Protein AF-A0A842YE11-F1 (afdb_monomer)

Solvent-accessible surface area (backbone atoms only — not comparable to full-atom values): 6717 Å² total; per-residue (Å²): 133,83,83,75,78,73,68,71,54,57,71,66,58,35,50,50,37,32,52,52,10,52,53,25,38,54,44,13,44,37,23,57,77,39,35,67,59,37,36,47,76,62,35,40,49,70,54,90,79,48,38,68,64,52,51,51,52,42,32,53,50,10,56,48,26,36,53,52,10,54,49,33,35,48,34,39,74,74,40,41,77,49,46,70,59,50,63,53,46,52,30,53,51,52,52,50,51,52,57,57,43,62,76,78,51,78,85,84,64,85,54,64,19,52,64,57,56,48,51,48,54,62,71,52,93

Mean predicted aligned error: 8.44 Å

Foldseek 3Di:
DDPPPLPQQPLVLLVVLLVQLVVLLVLLCCLAVVNVVCCCPVFVHDCVPPVVVSSVVSNVSSVVSNVSSVVSNCCSVPVSSCSVVVLVVQLVVVVVVVVVCVVPDDDPDPRVNPVVVVVVSVVSD

Nearest PDB structures (foldseek):
  6uuj-assembly3_H  TM=4.160E-01  e=9.896E+00  Mycobacterium tuberculosis H37Rv

Sequence (125 aa):
MNATTELDCPKFAWVIMTLLGCLDLVRGIMHTVFLEYAAENIMGLDLAVARDDQLLLLGTFGISNYLTGMILILIAMKARNIVQYVFLVIPVSYLWGAFLISRVASSSARLGGLPMMQVYIAVCI

Structure (mmCIF, N/CA/C/O backbone):
data_AF-A0A842YE11-F1
#
_entry.id   AF-A0A842YE11-F1
#
loop_
_atom_site.group_PDB
_atom_site.id
_atom_site.type_symbol
_atom_site.label_atom_id
_atom_site.label_alt_id
_atom_site.label_comp_id
_atom_site.label_asym_id
_atom_site.label_entity_id
_atom_site.label_seq_id
_atom_site.pdbx_PDB_ins_code
_atom_site.Cartn_x
_atom_site.Cartn_y
_atom_site.Cartn_z
_atom_site.occupancy
_atom_site.B_iso_or_equiv
_atom_site.auth_seq_id
_atom_site.auth_comp_id
_atom_site.auth_asym_id
_atom_site.auth_atom_id
_atom_site.pdbx_PDB_model_num
ATOM 1 N N . MET A 1 1 ? -14.936 3.485 41.182 1.00 38.59 1 MET A N 1
ATOM 2 C CA . MET A 1 1 ? -14.058 3.003 40.094 1.00 38.59 1 MET A CA 1
ATOM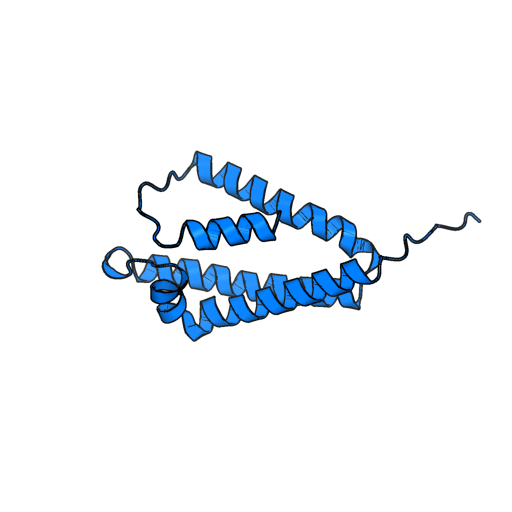 3 C C . MET A 1 1 ? -14.883 3.071 38.823 1.00 38.59 1 MET A C 1
ATOM 5 O O . MET A 1 1 ? -15.859 2.342 38.719 1.00 38.59 1 MET A O 1
ATOM 9 N N . ASN A 1 2 ? -14.604 4.056 37.965 1.00 38.50 2 ASN A N 1
ATOM 10 C CA . ASN A 1 2 ? -15.400 4.328 36.768 1.00 38.50 2 ASN A CA 1
ATOM 11 C C . ASN A 1 2 ? -15.215 3.200 35.755 1.00 38.50 2 ASN A C 1
ATOM 13 O O . ASN A 1 2 ? -14.085 2.852 35.422 1.00 38.50 2 ASN A O 1
ATOM 17 N N . ALA A 1 3 ? -16.334 2.662 35.276 1.00 47.06 3 ALA A N 1
ATOM 18 C CA . ALA A 1 3 ? -16.376 1.775 34.132 1.00 47.06 3 ALA A CA 1
ATOM 19 C C . ALA A 1 3 ? -15.840 2.537 32.914 1.00 47.06 3 ALA A C 1
ATOM 21 O O . ALA A 1 3 ? -16.505 3.425 32.382 1.00 47.06 3 ALA A O 1
ATOM 22 N N . THR A 1 4 ? -14.618 2.222 32.496 1.00 48.50 4 THR A N 1
ATOM 23 C CA . THR A 1 4 ? -14.162 2.538 31.149 1.00 48.50 4 THR A CA 1
ATOM 24 C C . THR A 1 4 ? -15.063 1.752 30.213 1.00 48.50 4 THR A C 1
ATOM 26 O O . THR A 1 4 ? -14.976 0.529 30.137 1.00 48.50 4 THR A O 1
ATOM 29 N N . THR A 1 5 ? -15.987 2.446 29.559 1.00 48.19 5 THR A N 1
ATOM 30 C CA . THR A 1 5 ? -16.680 1.948 28.378 1.00 48.19 5 THR A CA 1
ATOM 31 C C . THR A 1 5 ? -15.608 1.635 27.345 1.00 48.19 5 THR A C 1
ATOM 33 O O . THR A 1 5 ? -15.185 2.522 26.602 1.00 48.19 5 THR A O 1
ATOM 36 N N . GLU A 1 6 ? -15.094 0.406 27.348 1.00 56.19 6 GLU A N 1
ATOM 37 C CA . GLU A 1 6 ? -14.353 -0.096 26.205 1.00 56.19 6 GLU A CA 1
ATOM 38 C C . GLU A 1 6 ? -15.321 0.004 25.033 1.00 56.19 6 GLU A C 1
ATOM 40 O O . GLU A 1 6 ? -16.373 -0.637 25.024 1.00 56.19 6 GLU A O 1
ATOM 45 N N . LEU A 1 7 ? -15.032 0.921 24.109 1.00 55.66 7 LEU A N 1
ATOM 46 C CA . LEU A 1 7 ? -15.697 0.989 22.819 1.00 55.66 7 LEU A CA 1
ATOM 47 C C . LEU A 1 7 ? -15.419 -0.349 22.144 1.00 55.66 7 LEU A C 1
ATOM 49 O O . LEU A 1 7 ? -14.371 -0.546 21.529 1.00 55.66 7 LEU A O 1
ATOM 53 N N . ASP A 1 8 ? -16.332 -1.290 22.363 1.00 67.00 8 ASP A N 1
ATOM 54 C CA . ASP A 1 8 ? -16.238 -2.639 21.848 1.00 67.00 8 ASP A CA 1
ATOM 55 C C . ASP A 1 8 ? -16.188 -2.505 20.327 1.00 67.00 8 ASP A C 1
ATOM 57 O O . ASP A 1 8 ? -17.125 -2.006 19.692 1.00 67.00 8 ASP A O 1
ATOM 61 N N . CYS A 1 9 ? -15.022 -2.805 19.753 1.00 69.06 9 CYS A N 1
ATOM 62 C CA . CYS A 1 9 ? -14.753 -2.522 18.354 1.00 69.06 9 CYS A CA 1
ATOM 63 C C . CYS A 1 9 ? -15.825 -3.213 17.506 1.00 69.06 9 CYS A C 1
ATOM 65 O O . CYS A 1 9 ? -15.979 -4.440 17.597 1.00 69.06 9 CYS A O 1
ATOM 67 N N . PRO A 1 10 ? -16.588 -2.460 16.693 1.00 82.38 10 PRO A N 1
ATOM 68 C CA . PRO A 1 10 ? -17.716 -3.025 15.983 1.00 82.38 10 PRO A CA 1
ATOM 69 C C . PRO A 1 10 ? -17.220 -4.164 15.099 1.00 82.38 10 PRO A C 1
ATOM 71 O O . PRO A 1 10 ? -16.219 -4.032 14.395 1.00 82.38 10 PRO A O 1
ATOM 74 N N . LYS A 1 11 ? -17.917 -5.306 15.141 1.00 82.94 11 LYS A N 1
ATOM 75 C CA . LYS A 1 11 ? -17.431 -6.549 14.522 1.00 82.94 11 LYS A CA 1
ATOM 76 C C . LYS A 1 11 ? -17.065 -6.383 13.046 1.00 82.94 11 LYS A C 1
ATOM 78 O O . LYS A 1 11 ? -16.113 -6.991 12.576 1.00 82.94 11 LYS A O 1
ATOM 83 N N . PHE A 1 12 ? -17.795 -5.529 12.334 1.00 87.62 12 PHE A N 1
ATOM 84 C CA . PHE A 1 12 ? -17.525 -5.246 10.930 1.00 87.62 12 PHE A CA 1
ATOM 85 C C . PHE A 1 12 ? -16.156 -4.572 10.715 1.00 87.62 12 PHE A C 1
ATOM 87 O O . PHE A 1 12 ? -15.491 -4.867 9.730 1.00 87.62 12 PHE A O 1
ATOM 94 N N . ALA A 1 13 ? -15.704 -3.714 11.635 1.00 87.25 13 ALA A N 1
ATOM 95 C CA . ALA A 1 13 ? -14.494 -2.917 11.455 1.00 87.25 13 ALA A CA 1
ATOM 96 C C . ALA A 1 13 ? -13.234 -3.790 11.468 1.00 87.25 13 ALA A C 1
ATOM 98 O O . ALA A 1 13 ? -12.402 -3.686 10.570 1.00 87.25 13 ALA A O 1
ATOM 99 N N . TRP A 1 14 ? -13.104 -4.706 12.434 1.00 86.31 14 TRP A N 1
ATOM 100 C CA . TRP A 1 14 ? -11.945 -5.605 12.459 1.00 86.31 14 TRP A CA 1
ATOM 101 C C . TRP A 1 14 ? -11.992 -6.640 11.323 1.00 86.31 14 TRP A C 1
ATOM 103 O O . TRP A 1 14 ? -10.942 -7.034 10.817 1.00 86.31 14 TRP A O 1
ATOM 113 N N . VAL A 1 15 ? -13.185 -7.036 10.860 1.00 91.06 15 VAL A N 1
ATOM 114 C CA . VAL A 1 15 ? -13.340 -7.884 9.664 1.00 91.06 15 VAL A CA 1
ATOM 115 C C . VAL A 1 15 ? -12.857 -7.154 8.411 1.00 91.06 15 VAL A C 1
ATOM 117 O O . VAL A 1 15 ? -12.030 -7.700 7.686 1.00 91.06 15 VAL A O 1
ATOM 120 N N . ILE A 1 16 ? -13.295 -5.911 8.180 1.00 91.06 16 ILE A N 1
ATOM 121 C CA . ILE A 1 16 ? -12.819 -5.104 7.046 1.00 91.06 16 ILE A CA 1
ATOM 122 C C . ILE A 1 16 ? -11.308 -4.906 7.131 1.00 91.06 16 ILE A C 1
ATOM 124 O O . ILE A 1 16 ? -10.622 -5.101 6.136 1.00 91.06 16 ILE A O 1
ATOM 128 N N . MET A 1 17 ? -10.767 -4.588 8.308 1.00 91.88 17 MET A N 1
ATOM 129 C CA . MET A 1 17 ? -9.321 -4.430 8.480 1.00 91.88 17 MET A CA 1
ATOM 130 C C . MET A 1 17 ? -8.553 -5.714 8.147 1.00 91.88 17 MET A C 1
ATOM 132 O O . MET A 1 17 ? -7.494 -5.654 7.527 1.00 91.88 17 MET A O 1
ATOM 136 N N . THR A 1 18 ? -9.106 -6.878 8.497 1.00 92.69 18 THR A N 1
ATOM 137 C CA . THR A 1 18 ? -8.517 -8.176 8.140 1.00 92.69 18 THR A CA 1
ATOM 138 C C . THR A 1 18 ? -8.540 -8.384 6.626 1.00 92.69 18 THR A C 1
ATOM 140 O O . THR A 1 18 ? -7.531 -8.781 6.050 1.00 92.69 18 THR A O 1
ATOM 143 N N . LEU A 1 19 ? -9.661 -8.074 5.964 1.00 92.88 19 LEU A N 1
ATOM 144 C CA . LEU A 1 19 ? -9.784 -8.159 4.505 1.00 92.88 19 LEU A CA 1
ATOM 145 C C . LEU A 1 19 ? -8.814 -7.209 3.794 1.00 92.88 19 LEU A C 1
ATOM 147 O O . LEU A 1 19 ? -8.143 -7.631 2.857 1.00 92.88 19 LEU A O 1
ATOM 151 N N . LEU A 1 20 ? -8.690 -5.965 4.261 1.00 91.31 20 LEU A N 1
ATOM 152 C CA . LEU A 1 20 ? -7.711 -5.004 3.747 1.00 91.31 20 LEU A CA 1
ATOM 153 C C . LEU A 1 20 ? -6.280 -5.513 3.929 1.00 91.31 20 LEU A C 1
ATOM 155 O O . LEU A 1 20 ? -5.490 -5.445 2.992 1.00 91.31 20 LEU A O 1
ATOM 159 N N . GLY A 1 21 ? -5.969 -6.096 5.088 1.00 93.19 21 GLY A N 1
ATOM 160 C CA . GLY A 1 21 ? -4.670 -6.7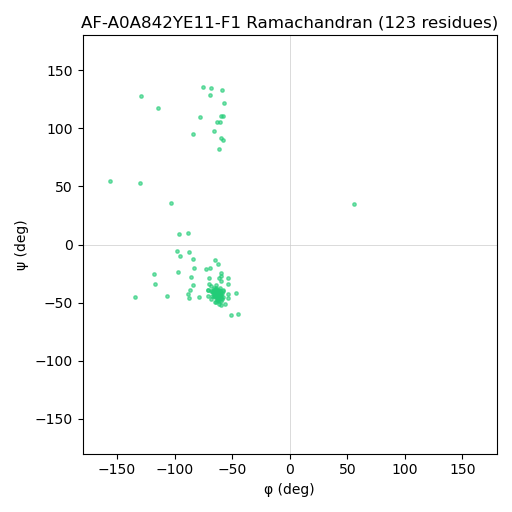14 5.328 1.00 93.19 21 GLY A CA 1
ATOM 161 C C . GLY A 1 21 ? -4.374 -7.862 4.359 1.00 93.19 21 GLY A C 1
ATOM 162 O O . GLY A 1 21 ? -3.294 -7.914 3.777 1.00 93.19 21 GLY A O 1
ATOM 163 N N . CYS A 1 22 ? -5.348 -8.741 4.101 1.00 94.00 22 CYS A N 1
ATOM 164 C CA . CYS A 1 22 ? -5.216 -9.804 3.101 1.00 94.00 22 CYS A CA 1
ATOM 165 C C . CYS A 1 22 ? -5.021 -9.254 1.679 1.00 94.00 22 CYS A C 1
ATOM 167 O O . CYS A 1 22 ? -4.189 -9.771 0.936 1.00 94.00 22 CYS A O 1
ATOM 169 N N . LEU A 1 23 ? -5.760 -8.208 1.296 1.00 91.31 23 LEU A N 1
ATOM 170 C CA . LEU A 1 23 ? -5.597 -7.551 -0.004 1.00 91.31 23 LEU A CA 1
ATOM 171 C C . LEU A 1 23 ? -4.193 -6.956 -0.159 1.00 91.31 23 LEU A C 1
ATOM 173 O O . LEU A 1 23 ? -3.592 -7.077 -1.227 1.00 91.31 23 LEU A O 1
ATOM 177 N N . ASP A 1 24 ? -3.642 -6.376 0.905 1.00 92.06 24 ASP A N 1
ATOM 178 C CA . ASP A 1 24 ? -2.274 -5.866 0.907 1.00 92.06 24 ASP A CA 1
ATOM 179 C C . ASP A 1 24 ? -1.232 -6.988 0.826 1.00 92.06 24 ASP A C 1
ATOM 181 O O . ASP A 1 24 ? -0.253 -6.839 0.102 1.00 92.06 24 ASP A O 1
ATOM 185 N N . LEU A 1 25 ? -1.455 -8.157 1.436 1.00 93.62 25 LEU A N 1
ATOM 186 C CA . LEU A 1 25 ? -0.576 -9.317 1.224 1.00 93.62 25 LEU A CA 1
ATOM 187 C C . LEU A 1 25 ? -0.598 -9.807 -0.230 1.00 93.62 25 LEU A C 1
ATOM 189 O O . LEU A 1 25 ? 0.458 -10.087 -0.798 1.00 93.62 25 LEU A O 1
ATOM 193 N N . VAL A 1 26 ? -1.781 -9.880 -0.852 1.00 91.62 26 VAL A N 1
ATOM 194 C CA . VAL A 1 26 ? -1.909 -10.231 -2.278 1.00 91.62 26 VAL A CA 1
ATOM 195 C C . VAL A 1 26 ? -1.156 -9.221 -3.142 1.00 91.62 26 VAL A C 1
ATOM 197 O O . VAL A 1 26 ? -0.421 -9.613 -4.045 1.00 91.62 26 VAL A O 1
ATOM 200 N N . ARG A 1 27 ? -1.269 -7.924 -2.841 1.00 88.06 27 ARG A N 1
ATOM 201 C CA . ARG A 1 27 ? -0.491 -6.884 -3.528 1.00 88.06 27 ARG A CA 1
ATOM 202 C C . ARG A 1 27 ? 1.001 -7.024 -3.296 1.00 88.06 27 ARG A C 1
ATOM 204 O O . ARG A 1 27 ? 1.750 -6.878 -4.251 1.00 88.06 27 ARG A O 1
ATOM 211 N N . GLY A 1 28 ? 1.426 -7.349 -2.078 1.00 89.88 28 GLY A N 1
ATOM 212 C CA . GLY A 1 28 ? 2.822 -7.645 -1.779 1.00 89.88 28 GLY A CA 1
ATOM 213 C C . GLY A 1 28 ? 3.360 -8.733 -2.703 1.00 89.88 28 GLY A C 1
ATOM 214 O O . GLY A 1 28 ? 4.393 -8.537 -3.335 1.00 89.88 28 GLY A O 1
ATOM 215 N N . ILE A 1 29 ? 2.604 -9.820 -2.890 1.00 91.62 29 ILE A N 1
ATOM 216 C CA . ILE A 1 29 ? 2.957 -10.897 -3.830 1.00 91.62 29 ILE A CA 1
ATOM 217 C C . ILE A 1 29 ? 3.024 -10.371 -5.268 1.00 91.62 29 ILE A C 1
ATOM 219 O O . ILE A 1 29 ? 4.009 -10.606 -5.967 1.00 91.62 29 ILE A O 1
ATOM 223 N N . MET A 1 30 ? 2.011 -9.629 -5.716 1.00 88.12 30 MET A N 1
ATOM 224 C CA . MET A 1 30 ? 1.969 -9.100 -7.084 1.00 88.12 30 MET A CA 1
ATOM 225 C C . MET A 1 30 ? 3.126 -8.139 -7.378 1.00 88.12 30 MET A C 1
ATOM 227 O O . MET A 1 30 ? 3.733 -8.214 -8.438 1.00 88.12 30 MET A O 1
ATOM 231 N N . HIS A 1 31 ? 3.466 -7.273 -6.428 1.00 87.81 31 HIS A N 1
ATOM 232 C CA . HIS A 1 31 ? 4.511 -6.260 -6.547 1.00 87.81 31 HIS A CA 1
ATOM 233 C C . HIS A 1 31 ? 5.899 -6.762 -6.128 1.00 87.81 31 HIS A C 1
ATOM 235 O O . HIS A 1 31 ? 6.798 -5.952 -5.975 1.00 87.81 31 HIS A O 1
ATOM 241 N N . THR A 1 32 ? 6.106 -8.061 -5.903 1.00 89.31 32 THR A N 1
ATOM 242 C CA . THR A 1 32 ? 7.448 -8.608 -5.611 1.00 89.31 32 THR A CA 1
ATOM 243 C C . THR A 1 32 ? 7.745 -9.868 -6.412 1.00 89.31 32 THR A C 1
ATOM 245 O O . THR A 1 32 ? 8.813 -9.974 -7.004 1.00 89.31 32 THR A O 1
ATOM 248 N 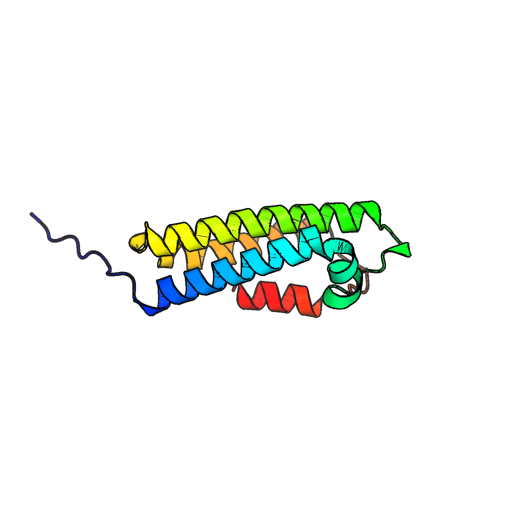N . VAL A 1 33 ? 6.796 -10.805 -6.477 1.00 90.31 33 VAL A N 1
ATOM 249 C CA . VAL A 1 33 ? 6.938 -12.085 -7.186 1.00 90.31 33 VAL A CA 1
ATOM 250 C C . VAL A 1 33 ? 6.519 -11.947 -8.648 1.00 90.31 33 VAL A C 1
ATOM 252 O O . VAL A 1 33 ? 7.211 -12.437 -9.533 1.00 90.31 33 VAL A O 1
ATOM 255 N N . PHE A 1 34 ? 5.416 -11.242 -8.917 1.00 89.12 34 PHE A N 1
ATOM 256 C CA . PHE A 1 34 ? 4.894 -11.012 -10.273 1.00 89.12 34 PHE A CA 1
ATOM 257 C C . PHE A 1 34 ? 5.194 -9.597 -10.780 1.00 89.12 34 PHE A C 1
ATOM 259 O O . PHE A 1 34 ? 4.383 -8.996 -11.480 1.00 89.12 34 PHE A O 1
ATOM 266 N N . LEU A 1 35 ? 6.360 -9.066 -10.411 1.00 86.06 35 LEU A N 1
ATOM 267 C CA . LEU A 1 35 ? 6.713 -7.654 -10.541 1.00 86.06 35 LEU A CA 1
ATOM 268 C C . LEU A 1 35 ? 6.590 -7.113 -11.975 1.00 86.06 35 LEU A C 1
ATOM 270 O O . LEU A 1 35 ? 5.921 -6.107 -12.192 1.00 86.06 35 LEU A O 1
ATOM 274 N N . GLU A 1 36 ? 7.192 -7.792 -12.955 1.00 85.44 36 GLU A N 1
ATOM 275 C CA . GLU A 1 36 ? 7.149 -7.370 -14.365 1.00 85.44 36 GLU A CA 1
ATOM 276 C C . GLU A 1 36 ? 5.729 -7.459 -14.932 1.00 85.44 36 GLU A C 1
ATOM 278 O O . GLU A 1 36 ? 5.241 -6.521 -15.560 1.00 85.44 36 GLU A O 1
ATOM 283 N N . TYR A 1 37 ? 5.017 -8.544 -14.614 1.00 84.31 37 TYR A N 1
ATOM 284 C CA . TYR A 1 37 ? 3.626 -8.715 -15.022 1.00 84.31 37 TYR A CA 1
ATOM 285 C C . TYR A 1 37 ? 2.730 -7.617 -14.437 1.00 84.31 37 TYR A C 1
ATOM 287 O O . TYR A 1 37 ? 1.892 -7.060 -15.146 1.00 84.31 37 TYR A O 1
ATOM 295 N N . ALA A 1 38 ? 2.912 -7.283 -13.157 1.00 81.38 38 ALA 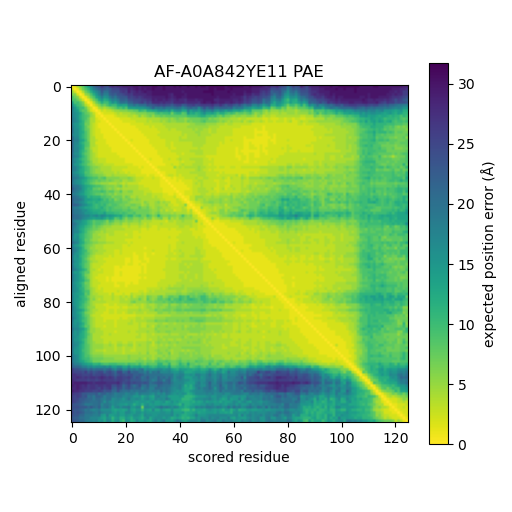A N 1
ATOM 296 C CA . ALA A 1 38 ? 2.173 -6.223 -12.487 1.00 81.38 38 ALA A CA 1
ATOM 297 C C . ALA A 1 38 ? 2.497 -4.843 -13.078 1.00 81.38 38 ALA A C 1
ATOM 299 O O . ALA A 1 38 ? 1.583 -4.041 -13.278 1.00 81.38 38 ALA A O 1
ATOM 300 N N . ALA A 1 39 ? 3.763 -4.582 -13.411 1.00 79.88 39 ALA A N 1
ATOM 301 C CA . ALA A 1 39 ? 4.173 -3.336 -14.045 1.00 79.88 39 ALA A CA 1
ATOM 302 C C . ALA A 1 39 ? 3.498 -3.147 -15.414 1.00 79.88 39 ALA A C 1
ATOM 304 O O . ALA A 1 39 ? 2.859 -2.120 -15.640 1.00 79.88 39 ALA A O 1
ATOM 305 N N . GLU A 1 40 ? 3.560 -4.147 -16.293 1.00 81.50 40 GLU A N 1
ATOM 306 C CA . GLU A 1 40 ? 3.059 -4.032 -17.669 1.00 81.50 40 GLU A CA 1
ATOM 307 C C . GLU A 1 40 ? 1.532 -4.171 -17.770 1.00 81.50 40 GLU A C 1
ATOM 309 O O . GLU A 1 40 ? 0.875 -3.379 -18.442 1.00 81.50 40 GLU A O 1
ATOM 314 N N . ASN A 1 41 ? 0.937 -5.153 -17.085 1.00 79.62 41 ASN A N 1
ATOM 315 C CA . ASN A 1 41 ? -0.461 -5.546 -17.317 1.00 79.62 41 ASN A CA 1
ATOM 316 C C . ASN A 1 41 ? -1.448 -4.914 -16.330 1.00 79.62 41 ASN A C 1
ATOM 318 O O . ASN A 1 41 ? -2.635 -4.812 -16.630 1.00 79.62 41 ASN A O 1
ATOM 322 N N . ILE A 1 42 ? -0.983 -4.509 -15.144 1.00 73.31 42 ILE A N 1
ATOM 323 C CA . ILE A 1 42 ? -1.845 -3.945 -14.092 1.00 73.31 42 ILE A CA 1
ATOM 324 C C . ILE A 1 42 ? -1.631 -2.438 -13.976 1.00 73.31 42 ILE A C 1
ATOM 326 O O . ILE A 1 42 ? -2.598 -1.683 -13.878 1.00 73.31 42 ILE A O 1
ATOM 330 N N . MET A 1 43 ? -0.372 -1.995 -14.001 1.00 70.12 43 MET A N 1
ATOM 331 C CA . MET A 1 43 ? -0.021 -0.578 -13.919 1.00 70.12 43 MET A CA 1
ATOM 332 C C . MET A 1 43 ? 0.183 0.091 -15.280 1.00 70.12 43 MET A C 1
ATOM 334 O O . MET A 1 43 ? 0.284 1.316 -15.323 1.00 70.12 43 MET A O 1
ATOM 338 N N . GLY A 1 44 ? 0.229 -0.668 -16.380 1.00 71.88 44 GLY A N 1
ATOM 339 C CA . GLY A 1 44 ? 0.426 -0.109 -17.720 1.00 71.88 44 GLY A CA 1
ATOM 340 C C . GLY A 1 44 ? 1.692 0.744 -17.823 1.00 71.88 44 GLY A C 1
ATOM 341 O O . GLY A 1 44 ? 1.670 1.791 -18.473 1.00 71.88 44 GLY A O 1
ATOM 342 N N . LEU A 1 45 ? 2.748 0.362 -17.097 1.00 75.88 45 LEU A N 1
ATOM 343 C CA . LEU A 1 45 ? 4.037 1.040 -17.121 1.00 75.88 45 LEU A CA 1
ATOM 344 C C . LEU A 1 45 ? 4.776 0.686 -18.408 1.00 75.88 45 LEU A C 1
ATOM 346 O O . LEU A 1 45 ? 4.845 -0.478 -18.799 1.00 75.88 45 LEU A O 1
ATOM 350 N N . ASP A 1 46 ? 5.354 1.702 -19.044 1.00 77.25 46 ASP A N 1
ATOM 351 C CA . ASP A 1 46 ? 6.271 1.504 -20.160 1.00 77.25 46 ASP A CA 1
ATOM 352 C C . ASP A 1 46 ? 7.680 1.237 -19.618 1.00 77.25 46 ASP A C 1
ATOM 354 O O . ASP A 1 46 ? 8.446 2.163 -19.315 1.00 77.25 46 ASP A O 1
ATOM 358 N N . LEU A 1 47 ? 8.009 -0.051 -19.492 1.00 78.44 47 LEU A N 1
ATOM 359 C CA . LEU A 1 47 ? 9.322 -0.500 -19.040 1.00 78.44 47 LEU A CA 1
ATOM 360 C C . LEU A 1 47 ? 10.443 -0.128 -20.030 1.00 78.44 47 LEU A C 1
ATOM 362 O O . LEU A 1 47 ? 11.608 -0.168 -19.646 1.00 78.44 47 LEU A O 1
ATOM 366 N N . ALA A 1 48 ? 10.153 0.290 -21.268 1.00 78.44 48 ALA A N 1
ATOM 367 C CA . ALA A 1 48 ? 11.195 0.710 -22.208 1.00 78.44 48 ALA A CA 1
ATOM 368 C C . ALA A 1 48 ? 11.867 2.039 -21.811 1.00 78.44 48 ALA A C 1
ATOM 370 O O . ALA A 1 48 ? 12.974 2.323 -22.265 1.00 78.44 48 ALA A O 1
ATOM 371 N N . VAL A 1 49 ? 11.218 2.850 -20.965 1.00 76.06 49 VAL A N 1
ATOM 372 C CA . VAL A 1 49 ? 11.708 4.185 -20.581 1.00 76.06 49 VAL A CA 1
ATOM 373 C C . VAL A 1 49 ? 12.657 4.133 -19.384 1.00 76.06 49 VAL A C 1
ATOM 375 O O . VAL A 1 49 ? 13.695 4.789 -19.396 1.00 76.06 49 VAL A O 1
ATOM 378 N N . ALA A 1 50 ? 12.295 3.391 -18.336 1.00 80.06 50 ALA A N 1
ATOM 379 C CA . ALA A 1 50 ? 13.044 3.356 -17.077 1.00 80.06 50 ALA A CA 1
ATOM 380 C C . ALA A 1 50 ? 12.783 2.054 -16.300 1.00 80.06 50 ALA A C 1
ATOM 382 O O . ALA A 1 50 ? 12.354 2.093 -15.147 1.00 80.06 50 ALA A O 1
ATOM 383 N N . ARG A 1 51 ? 13.003 0.899 -16.948 1.00 82.81 51 ARG A N 1
ATOM 384 C CA . ARG A 1 51 ? 12.713 -0.439 -16.398 1.00 82.81 51 ARG A CA 1
ATOM 385 C C . ARG A 1 51 ? 13.182 -0.614 -14.958 1.00 82.81 51 ARG A C 1
ATOM 387 O O . ARG A 1 51 ? 12.366 -0.892 -14.087 1.00 82.81 51 ARG A O 1
ATOM 394 N N . ASP A 1 52 ? 14.482 -0.467 -14.721 1.00 85.25 52 ASP A N 1
ATOM 395 C CA . ASP A 1 52 ? 15.094 -0.866 -13.451 1.00 85.25 52 ASP A CA 1
ATOM 396 C C . ASP A 1 52 ? 14.608 0.011 -12.292 1.00 85.25 52 ASP A C 1
ATOM 398 O O . ASP A 1 52 ? 14.244 -0.513 -11.241 1.00 85.25 52 ASP A O 1
ATOM 402 N N . ASP A 1 53 ? 14.487 1.323 -12.509 1.00 83.69 53 ASP A N 1
ATOM 403 C CA . ASP A 1 53 ? 13.968 2.259 -11.506 1.00 83.69 53 ASP A CA 1
ATOM 404 C C . ASP A 1 53 ? 12.477 2.020 -11.218 1.00 83.69 53 ASP A C 1
ATOM 406 O O . ASP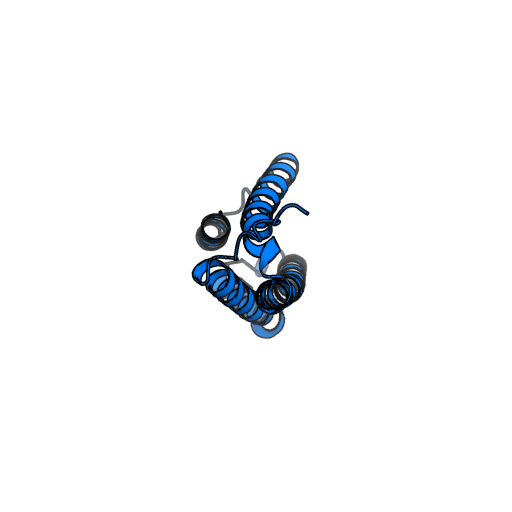 A 1 53 ? 12.048 2.057 -10.062 1.00 83.69 53 ASP A O 1
ATOM 410 N N . GLN A 1 54 ? 11.675 1.736 -12.251 1.00 82.69 54 GLN A N 1
ATOM 411 C CA . GLN A 1 54 ? 10.246 1.442 -12.101 1.00 82.69 54 GLN A CA 1
ATOM 412 C C . GLN A 1 54 ? 10.009 0.117 -11.371 1.00 82.69 54 GLN A C 1
ATOM 414 O O . GLN A 1 54 ? 9.174 0.055 -10.467 1.00 82.69 54 GLN A O 1
ATOM 419 N N . LEU A 1 55 ? 10.757 -0.932 -11.724 1.00 87.56 55 LEU A N 1
ATOM 420 C CA . LEU A 1 55 ? 10.688 -2.233 -11.063 1.00 87.56 55 LEU A CA 1
ATOM 421 C C . LEU A 1 55 ? 11.202 -2.146 -9.622 1.00 87.56 55 LEU A C 1
ATOM 423 O O . LEU A 1 55 ? 10.570 -2.697 -8.724 1.00 87.56 55 LEU A O 1
ATOM 427 N N . LEU A 1 56 ? 12.285 -1.407 -9.363 1.00 88.12 56 LEU A N 1
ATOM 428 C CA . LEU A 1 56 ? 12.796 -1.187 -8.009 1.00 88.12 56 LEU A CA 1
ATOM 429 C C . LEU A 1 56 ? 11.774 -0.450 -7.135 1.00 88.12 56 LEU A C 1
ATOM 431 O O . LEU A 1 56 ? 11.521 -0.858 -5.996 1.00 88.12 56 LEU A O 1
ATOM 435 N N . LEU A 1 57 ? 11.158 0.612 -7.661 1.00 85.94 57 LEU A N 1
ATOM 436 C CA . LEU A 1 57 ? 10.128 1.368 -6.952 1.00 85.94 57 LEU A CA 1
ATOM 437 C C . LEU A 1 57 ? 8.908 0.487 -6.659 1.00 85.94 57 LEU A C 1
ATOM 439 O O . LEU A 1 57 ? 8.446 0.440 -5.518 1.00 85.94 57 LEU A O 1
ATOM 443 N N . LEU A 1 58 ? 8.418 -0.251 -7.659 1.00 85.88 58 LEU A N 1
ATOM 444 C CA . LEU A 1 58 ? 7.278 -1.155 -7.509 1.00 85.88 58 LEU A CA 1
ATOM 445 C C . LEU A 1 58 ? 7.580 -2.291 -6.517 1.00 85.88 58 LEU A C 1
ATOM 447 O O . LEU A 1 58 ? 6.762 -2.570 -5.643 1.00 85.88 58 LEU A O 1
ATOM 451 N N . GLY A 1 59 ? 8.787 -2.859 -6.575 1.00 86.94 59 GLY A N 1
ATOM 452 C CA . GLY A 1 59 ? 9.302 -3.850 -5.628 1.00 86.94 59 GLY A CA 1
ATOM 453 C C . GLY A 1 59 ? 9.310 -3.338 -4.192 1.00 86.94 59 GLY A C 1
ATOM 454 O O . GLY A 1 59 ? 8.842 -4.007 -3.269 1.00 86.94 59 GLY A O 1
ATOM 455 N N . THR A 1 60 ? 9.778 -2.105 -4.007 1.00 89.12 60 THR A N 1
ATOM 456 C CA . THR A 1 60 ? 9.821 -1.438 -2.699 1.00 89.12 60 THR A CA 1
ATOM 457 C C . THR A 1 60 ? 8.414 -1.172 -2.153 1.00 89.12 60 THR A C 1
ATOM 459 O O . THR A 1 60 ? 8.154 -1.374 -0.960 1.00 89.12 60 THR A O 1
ATOM 462 N N . PHE A 1 61 ? 7.472 -0.788 -3.020 1.00 87.25 61 PHE A N 1
ATOM 463 C CA . PHE A 1 61 ? 6.058 -0.719 -2.653 1.00 87.25 61 PHE A CA 1
ATOM 464 C C . PHE A 1 61 ? 5.521 -2.092 -2.237 1.00 87.25 61 PHE A C 1
ATOM 466 O O . PHE A 1 61 ? 4.878 -2.189 -1.195 1.00 87.25 61 PHE A O 1
ATOM 473 N N . GLY A 1 62 ? 5.857 -3.162 -2.960 1.00 88.75 62 GLY A N 1
ATOM 474 C CA . GLY A 1 62 ? 5.459 -4.528 -2.617 1.00 88.75 62 GLY A CA 1
ATOM 475 C C . GLY A 1 62 ? 5.937 -4.996 -1.240 1.00 88.75 62 GLY A C 1
ATOM 476 O O . GLY A 1 62 ? 5.156 -5.569 -0.478 1.00 88.75 62 GLY A O 1
ATOM 477 N N . ILE A 1 63 ? 7.179 -4.683 -0.860 1.00 91.44 63 ILE A N 1
ATOM 478 C CA . ILE A 1 63 ? 7.693 -4.946 0.498 1.00 91.44 63 ILE A CA 1
ATOM 479 C C . ILE A 1 63 ? 6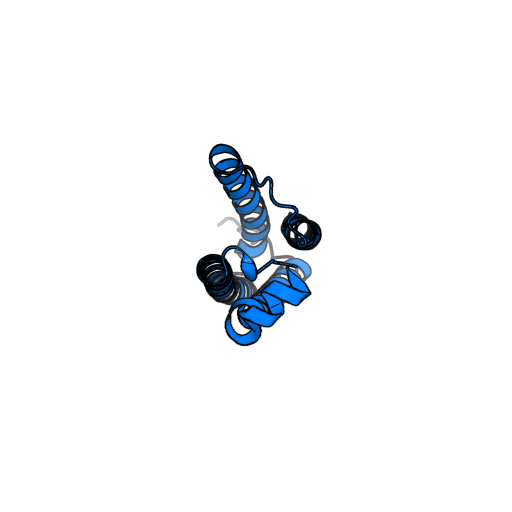.855 -4.200 1.544 1.00 91.44 63 ILE A C 1
ATOM 481 O O . ILE A 1 63 ? 6.468 -4.770 2.568 1.00 91.44 63 ILE A O 1
ATOM 485 N N . SER A 1 64 ? 6.529 -2.937 1.268 1.00 90.12 64 SER A N 1
ATOM 486 C CA . SER A 1 64 ? 5.685 -2.130 2.152 1.00 90.12 64 SER A CA 1
ATOM 487 C C . SER A 1 64 ? 4.273 -2.715 2.264 1.00 90.12 64 SER A C 1
ATOM 489 O O . SER A 1 64 ? 3.732 -2.774 3.362 1.00 90.12 64 SER A O 1
ATOM 491 N N . ASN A 1 65 ? 3.697 -3.232 1.174 1.00 92.00 65 ASN A N 1
ATOM 492 C CA . ASN A 1 65 ? 2.397 -3.906 1.188 1.00 92.00 65 ASN A CA 1
ATOM 493 C C . ASN A 1 65 ? 2.401 -5.168 2.071 1.00 92.00 65 ASN A C 1
ATOM 495 O O . ASN A 1 65 ? 1.450 -5.377 2.822 1.00 92.00 65 ASN A O 1
ATOM 499 N N . TYR A 1 66 ? 3.472 -5.971 2.062 1.00 92.00 66 TYR A N 1
ATOM 500 C CA . TYR A 1 66 ? 3.596 -7.093 3.001 1.00 92.00 66 TYR A CA 1
ATOM 501 C C . TYR A 1 66 ? 3.579 -6.628 4.454 1.00 92.00 66 TYR A C 1
ATOM 503 O O . TYR A 1 66 ? 2.840 -7.179 5.272 1.00 92.00 66 TYR A O 1
ATOM 511 N N . LEU A 1 67 ? 4.388 -5.615 4.772 1.00 94.69 67 LEU A N 1
ATOM 512 C CA . LEU A 1 67 ? 4.483 -5.072 6.121 1.00 94.69 67 LEU A CA 1
ATOM 513 C C . LEU A 1 67 ? 3.124 -4.549 6.597 1.00 94.69 67 LEU A C 1
ATOM 515 O O . LEU A 1 67 ? 2.643 -4.964 7.653 1.00 94.69 67 LEU A O 1
ATOM 519 N N . THR A 1 68 ? 2.480 -3.693 5.803 1.00 93.38 68 THR A N 1
ATOM 520 C CA . THR A 1 68 ? 1.171 -3.124 6.137 1.00 93.38 68 THR A CA 1
ATOM 521 C C . THR A 1 68 ? 0.114 -4.218 6.259 1.00 93.38 68 THR A C 1
ATOM 523 O O . THR A 1 68 ? -0.613 -4.248 7.249 1.00 93.38 68 THR A O 1
ATOM 526 N N . GLY A 1 69 ? 0.082 -5.181 5.333 1.00 93.38 69 GLY A N 1
ATOM 527 C CA . GLY A 1 69 ? -0.860 -6.299 5.362 1.00 93.38 69 GLY A CA 1
ATOM 528 C C . GLY A 1 69 ? -0.750 -7.147 6.632 1.00 93.38 69 GLY A C 1
ATOM 529 O O . GLY A 1 69 ? -1.755 -7.404 7.301 1.00 93.38 69 GLY A O 1
ATOM 530 N N . MET A 1 70 ? 0.475 -7.516 7.024 1.00 95.81 70 MET A N 1
ATOM 531 C CA . MET A 1 70 ? 0.730 -8.247 8.271 1.00 95.81 70 MET A CA 1
ATOM 532 C C . MET A 1 70 ? 0.323 -7.433 9.506 1.00 95.81 70 MET A C 1
ATOM 534 O O . MET A 1 70 ? -0.310 -7.974 10.414 1.00 95.81 70 MET A O 1
ATOM 538 N N . ILE A 1 71 ? 0.643 -6.136 9.539 1.00 95.31 71 ILE A N 1
ATOM 539 C CA . ILE A 1 71 ? 0.290 -5.247 10.653 1.00 95.31 71 ILE A CA 1
ATOM 540 C C . ILE A 1 71 ? -1.231 -5.118 10.792 1.00 95.31 71 ILE A C 1
ATOM 542 O O . ILE A 1 71 ? -1.744 -5.252 11.902 1.00 95.31 71 ILE A O 1
ATOM 546 N N . LEU A 1 72 ? -1.968 -4.914 9.697 1.00 94.31 72 LEU A N 1
ATOM 547 C CA . LEU A 1 72 ? -3.430 -4.787 9.729 1.00 94.31 72 LEU A CA 1
ATOM 548 C C . LEU A 1 72 ? -4.101 -6.060 10.260 1.00 94.31 72 LEU A C 1
ATOM 550 O O . LEU A 1 72 ? -4.990 -5.978 11.111 1.00 94.31 72 LEU A O 1
ATOM 554 N N . ILE A 1 73 ? -3.637 -7.237 9.830 1.00 94.62 73 ILE A N 1
ATOM 555 C CA . ILE A 1 73 ? -4.133 -8.524 10.338 1.00 94.62 73 ILE A CA 1
ATOM 556 C C . ILE A 1 73 ? -3.828 -8.665 11.835 1.00 94.62 73 ILE A C 1
ATOM 558 O O . ILE A 1 73 ? -4.714 -9.011 12.619 1.00 94.62 73 ILE A O 1
ATOM 562 N N . LEU A 1 74 ? -2.602 -8.347 12.265 1.00 94.88 74 LEU A N 1
ATOM 563 C CA . LEU A 1 74 ? -2.219 -8.402 13.678 1.00 94.88 74 LEU A CA 1
ATOM 564 C C . LEU A 1 74 ? -3.068 -7.462 14.542 1.00 94.88 74 LEU A C 1
ATOM 566 O O . LEU A 1 74 ? -3.534 -7.873 15.606 1.00 94.88 74 LEU A O 1
ATOM 570 N N . ILE A 1 75 ? -3.328 -6.236 14.081 1.00 93.12 75 ILE A N 1
ATOM 571 C CA . ILE A 1 75 ? -4.186 -5.270 14.776 1.00 93.12 75 ILE A CA 1
ATOM 572 C C . ILE A 1 75 ? -5.617 -5.806 14.882 1.00 93.12 75 ILE A C 1
ATOM 574 O O . ILE A 1 75 ? -6.180 -5.838 15.978 1.00 93.12 75 ILE A O 1
ATOM 578 N N . ALA A 1 76 ? -6.186 -6.319 13.791 1.00 91.31 76 ALA A N 1
ATOM 579 C CA . ALA A 1 76 ? -7.528 -6.899 13.798 1.00 91.31 76 ALA A CA 1
ATOM 580 C C . ALA A 1 76 ? -7.661 -8.126 14.726 1.00 91.31 76 ALA A C 1
ATOM 582 O O . ALA A 1 76 ? -8.737 -8.388 15.278 1.00 91.31 76 ALA A O 1
ATOM 583 N N . MET A 1 77 ? -6.578 -8.880 14.932 1.00 90.31 77 MET A N 1
ATOM 584 C CA . MET A 1 77 ? -6.561 -10.057 15.804 1.00 90.31 77 MET A CA 1
ATOM 585 C C . MET A 1 77 ? -6.283 -9.732 17.275 1.00 90.31 77 MET A C 1
ATOM 587 O O . MET A 1 77 ? -6.864 -10.376 18.149 1.00 90.31 77 MET A O 1
ATOM 591 N N . LYS A 1 78 ? -5.381 -8.784 17.564 1.00 91.00 78 LYS A N 1
ATOM 592 C CA . LYS A 1 78 ? -4.826 -8.563 18.914 1.00 91.00 78 LYS A CA 1
ATOM 593 C C . LYS A 1 78 ? -5.127 -7.193 19.515 1.00 91.00 78 LYS A C 1
ATOM 595 O O . LYS A 1 78 ? -5.155 -7.090 20.734 1.00 91.00 78 LYS A O 1
ATOM 600 N N . ALA A 1 79 ? -5.370 -6.174 18.699 1.00 89.81 79 ALA A N 1
ATOM 601 C CA . ALA A 1 79 ? -5.549 -4.791 19.138 1.00 89.81 79 ALA A CA 1
ATOM 602 C C . ALA A 1 79 ? -6.824 -4.188 18.524 1.00 89.81 79 ALA A C 1
ATOM 604 O O . ALA A 1 79 ? -6.818 -3.140 17.880 1.00 89.81 79 ALA A O 1
ATOM 605 N N . ARG A 1 80 ? -7.956 -4.882 18.694 1.00 87.75 80 ARG A N 1
ATOM 606 C CA . ARG A 1 80 ? -9.235 -4.483 18.079 1.00 87.75 80 ARG A CA 1
ATOM 607 C C . ARG A 1 80 ? -9.698 -3.095 18.513 1.00 87.75 80 ARG A C 1
ATOM 609 O O . ARG A 1 80 ? -10.306 -2.386 17.719 1.00 87.75 80 ARG A O 1
ATOM 616 N N . ASN A 1 81 ? -9.366 -2.698 19.737 1.00 86.19 81 ASN A N 1
ATOM 617 C CA . ASN A 1 81 ? -9.675 -1.392 20.309 1.00 86.19 81 ASN A CA 1
ATOM 618 C C . ASN A 1 81 ? -9.079 -0.213 19.516 1.00 86.19 81 ASN A C 1
ATOM 620 O O . ASN A 1 81 ? -9.630 0.880 19.583 1.00 86.19 81 ASN A O 1
ATOM 624 N N . ILE A 1 82 ? -8.000 -0.413 18.745 1.00 89.00 82 ILE A N 1
ATOM 625 C CA . ILE A 1 82 ? -7.379 0.667 17.956 1.00 89.00 82 ILE A CA 1
ATOM 626 C C . ILE A 1 82 ? -7.793 0.697 16.479 1.00 89.00 82 ILE A C 1
ATOM 628 O O . ILE A 1 82 ? -7.434 1.631 15.765 1.00 89.00 82 ILE A O 1
ATOM 632 N N . VAL A 1 83 ? -8.570 -0.286 16.013 1.00 89.25 83 VAL A N 1
ATOM 633 C CA . VAL A 1 83 ? -8.950 -0.449 14.595 1.00 89.25 83 VAL A CA 1
ATOM 634 C C . VAL A 1 83 ? -9.581 0.823 14.015 1.00 89.25 83 VAL A C 1
ATOM 636 O O . VAL A 1 83 ? -9.236 1.226 12.908 1.00 89.25 83 VAL A O 1
ATOM 639 N N . GLN A 1 84 ? -10.461 1.490 14.768 1.00 87.06 84 GLN A N 1
ATOM 640 C CA . GLN A 1 84 ? -11.123 2.726 14.327 1.00 87.06 84 GLN A CA 1
ATOM 641 C C . GLN A 1 84 ? -10.134 3.877 14.099 1.00 87.06 84 GLN A C 1
ATOM 643 O O . GLN A 1 84 ? -10.262 4.614 13.125 1.00 87.06 84 GLN A O 1
ATOM 648 N N . TYR A 1 85 ? -9.125 4.016 14.964 1.00 89.56 85 TYR A N 1
ATOM 649 C CA . TYR A 1 85 ? -8.094 5.040 14.798 1.00 89.56 85 TYR A CA 1
ATOM 650 C C . TYR A 1 85 ? -7.212 4.740 13.593 1.00 89.56 85 TYR A C 1
ATOM 652 O O . TYR A 1 85 ? -6.891 5.637 12.824 1.00 89.56 85 TYR A O 1
ATOM 660 N N . VAL A 1 86 ? -6.864 3.471 13.388 1.00 90.62 86 VAL A N 1
ATOM 661 C CA . VAL A 1 86 ? -6.046 3.052 12.248 1.00 90.62 86 VAL A CA 1
ATOM 662 C C . VAL A 1 86 ? -6.776 3.311 10.925 1.00 90.62 86 VAL A C 1
ATOM 664 O O . VAL A 1 86 ? -6.151 3.797 9.987 1.00 90.62 86 VAL A O 1
ATOM 667 N N . PHE A 1 87 ? -8.099 3.117 10.867 1.00 88.25 87 PHE A N 1
ATOM 668 C CA . PHE A 1 87 ? -8.907 3.519 9.707 1.00 88.25 87 PHE A CA 1
ATOM 669 C C . PHE A 1 87 ? -8.851 5.018 9.393 1.00 88.25 87 PHE A C 1
ATOM 671 O O . PHE A 1 87 ? -9.010 5.376 8.236 1.00 88.25 87 PHE A O 1
ATOM 678 N N . LEU A 1 88 ? -8.610 5.888 10.378 1.00 87.56 88 LEU A N 1
ATOM 679 C CA . LEU A 1 88 ? -8.397 7.320 10.140 1.00 87.56 88 LEU A CA 1
ATOM 680 C C . LEU A 1 88 ? -6.947 7.636 9.766 1.00 87.56 88 LEU A C 1
ATOM 682 O O . LEU A 1 88 ? -6.694 8.529 8.962 1.00 87.56 88 LEU A O 1
ATOM 686 N N . VAL A 1 89 ? -5.984 6.910 10.335 1.00 90.00 89 VAL A N 1
ATOM 687 C CA . VAL A 1 89 ? -4.558 7.125 10.057 1.00 90.00 89 VAL A CA 1
ATOM 688 C C . VAL A 1 89 ? -4.230 6.805 8.600 1.00 90.00 89 VAL A C 1
ATOM 690 O O . VAL A 1 89 ? -3.541 7.596 7.964 1.00 90.00 89 VAL A O 1
ATOM 693 N N . ILE A 1 90 ? -4.757 5.702 8.059 1.00 87.69 90 ILE A N 1
ATOM 694 C CA . ILE A 1 90 ? -4.517 5.264 6.674 1.00 87.69 90 ILE A CA 1
ATOM 695 C C . ILE A 1 90 ? -4.782 6.393 5.652 1.00 87.69 90 ILE A C 1
ATOM 697 O O . ILE A 1 90 ? -3.832 6.806 4.980 1.00 87.69 90 ILE A O 1
ATOM 701 N N . PRO A 1 91 ? -6.000 6.959 5.537 1.00 84.31 91 PRO A N 1
ATOM 702 C CA . PRO A 1 91 ? -6.283 8.007 4.561 1.00 84.31 91 PRO A CA 1
ATOM 703 C C . PRO A 1 91 ? -5.494 9.286 4.814 1.00 84.31 91 PRO A C 1
ATOM 705 O O . PRO A 1 91 ? -5.011 9.905 3.868 1.00 84.31 91 PRO A O 1
ATOM 708 N N . VAL A 1 92 ? -5.305 9.675 6.079 1.00 88.44 92 VAL A N 1
ATOM 709 C CA . VAL A 1 92 ? -4.511 10.861 6.429 1.00 88.44 92 VAL A CA 1
ATOM 710 C C . VAL A 1 92 ? -3.067 10.705 5.953 1.00 88.44 92 VAL A C 1
ATOM 712 O O . VAL A 1 92 ? -2.507 11.643 5.384 1.00 88.44 92 VAL A O 1
ATOM 715 N N . SER A 1 93 ? -2.470 9.523 6.119 1.00 88.12 93 SER A N 1
ATOM 716 C CA . SER A 1 93 ? -1.125 9.230 5.621 1.00 88.12 93 SER A CA 1
ATOM 717 C C . SER A 1 93 ? -1.043 9.304 4.094 1.00 88.12 93 SER A C 1
ATOM 719 O O . SER A 1 93 ? -0.101 9.909 3.579 1.00 88.12 93 SER A O 1
ATOM 721 N N . TYR A 1 94 ? -2.029 8.768 3.365 1.00 82.69 94 TYR A N 1
ATOM 722 C CA . TYR A 1 94 ? -2.057 8.865 1.899 1.00 82.69 94 TYR A CA 1
ATOM 723 C C . TYR A 1 94 ? -2.225 10.301 1.408 1.00 82.69 94 TYR A C 1
ATOM 725 O O . TYR A 1 94 ? -1.497 10.726 0.511 1.00 82.69 94 TYR A O 1
ATOM 733 N N . LEU A 1 95 ? -3.136 11.068 2.011 1.00 84.69 95 LEU A N 1
ATOM 734 C CA . LEU A 1 95 ? -3.347 12.475 1.668 1.00 84.69 95 LEU A CA 1
ATOM 735 C C . LEU A 1 95 ? -2.092 13.309 1.934 1.00 84.69 95 LEU A C 1
ATOM 737 O O . LEU A 1 95 ? -1.698 14.123 1.098 1.00 84.69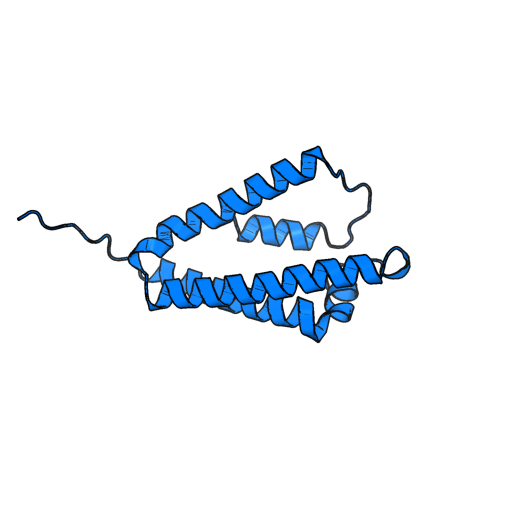 95 LEU A O 1
ATOM 741 N N . TRP A 1 96 ? -1.433 13.079 3.071 1.00 87.69 96 TRP A N 1
ATOM 742 C CA . TRP A 1 96 ? -0.190 13.762 3.411 1.00 87.69 96 TRP A CA 1
ATOM 743 C C . TRP A 1 96 ? 0.946 13.405 2.447 1.00 87.69 96 TRP A C 1
ATOM 745 O O . TRP A 1 96 ? 1.627 14.296 1.939 1.00 87.69 96 TRP A O 1
ATOM 755 N N . GLY A 1 97 ? 1.115 12.119 2.127 1.00 83.94 97 GLY A N 1
ATOM 756 C CA . GLY A 1 97 ? 2.094 11.662 1.141 1.00 83.94 97 GLY A CA 1
ATOM 757 C C . GLY A 1 97 ? 1.849 12.269 -0.242 1.00 83.94 97 GLY A C 1
ATOM 758 O O . GLY A 1 97 ? 2.771 12.811 -0.849 1.00 83.94 97 GLY A O 1
ATOM 759 N N . ALA A 1 98 ? 0.597 12.269 -0.709 1.00 80.44 98 ALA A N 1
ATOM 76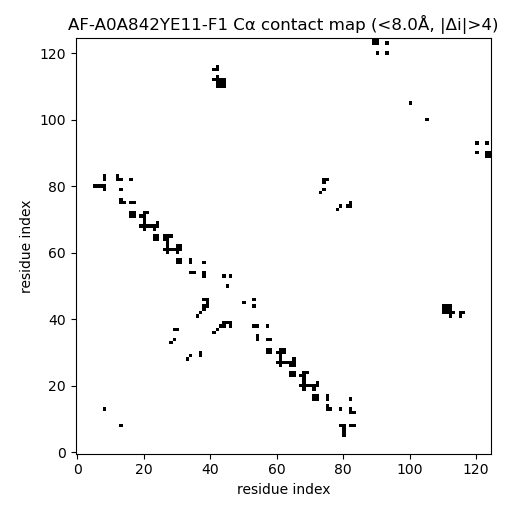0 C CA . ALA A 1 98 ? 0.212 12.877 -1.981 1.00 80.44 98 ALA A CA 1
ATOM 761 C C . ALA A 1 98 ? 0.500 14.387 -2.014 1.00 80.44 98 ALA A C 1
ATOM 763 O O . ALA A 1 98 ? 0.997 14.904 -3.015 1.00 80.44 98 ALA A O 1
ATOM 764 N N . PHE A 1 99 ? 0.243 15.092 -0.910 1.00 84.88 99 PHE A N 1
ATOM 765 C CA . PHE A 1 99 ? 0.552 16.513 -0.772 1.00 84.88 99 PHE A CA 1
ATOM 766 C C . PHE A 1 99 ? 2.056 16.813 -0.792 1.00 84.88 99 PHE A C 1
ATOM 768 O O . PHE A 1 99 ? 2.471 17.827 -1.349 1.00 84.88 99 PHE A O 1
ATOM 775 N N . LEU A 1 100 ? 2.888 15.959 -0.193 1.00 83.94 100 LEU A N 1
ATOM 776 C CA . LEU A 1 100 ? 4.342 16.127 -0.238 1.00 83.94 100 LEU A CA 1
ATOM 777 C C . LEU A 1 100 ? 4.898 15.844 -1.636 1.00 83.94 100 LEU A C 1
ATOM 779 O O . LEU A 1 100 ? 5.709 16.620 -2.139 1.00 83.94 100 LEU A O 1
ATOM 783 N N . ILE A 1 101 ? 4.435 14.770 -2.282 1.00 82.06 101 ILE A N 1
ATOM 784 C CA . ILE A 1 101 ? 4.883 14.391 -3.627 1.00 82.06 101 ILE A CA 1
ATOM 785 C C . ILE A 1 101 ? 4.500 15.467 -4.643 1.00 82.06 101 ILE A C 1
ATOM 787 O O . ILE A 1 101 ? 5.342 15.848 -5.452 1.00 82.06 101 ILE A O 1
ATOM 791 N N . SER A 1 102 ? 3.288 16.029 -4.564 1.00 79.50 102 SER A N 1
ATOM 792 C CA . SER A 1 102 ? 2.826 17.062 -5.504 1.00 79.50 102 SER A CA 1
ATOM 793 C C . SER A 1 102 ? 3.647 18.358 -5.470 1.00 79.50 102 SER A C 1
ATOM 795 O O . SER A 1 102 ? 3.589 19.141 -6.416 1.00 79.50 102 SER A O 1
ATOM 797 N N . ARG A 1 103 ? 4.445 18.583 -4.415 1.00 82.38 103 ARG A N 1
ATOM 798 C CA . ARG A 1 103 ? 5.369 19.725 -4.301 1.00 82.38 103 ARG A CA 1
ATOM 799 C C . ARG A 1 103 ? 6.713 19.510 -4.995 1.00 82.38 103 ARG A C 1
ATOM 801 O O . ARG A 1 103 ? 7.412 20.488 -5.239 1.00 82.38 103 ARG A O 1
ATOM 808 N N . VAL A 1 104 ? 7.095 18.261 -5.261 1.00 79.06 104 VAL A N 1
ATOM 809 C CA . VAL A 1 104 ? 8.427 17.895 -5.781 1.00 79.06 104 VAL A CA 1
ATOM 810 C C . VAL A 1 104 ? 8.335 17.259 -7.165 1.00 79.06 104 VAL A C 1
ATOM 812 O O . VAL A 1 104 ? 9.205 17.471 -8.003 1.00 79.06 104 VAL A O 1
ATOM 815 N N . ALA A 1 105 ? 7.268 16.508 -7.424 1.00 67.62 105 ALA A N 1
ATOM 816 C CA . ALA A 1 105 ? 7.051 15.795 -8.667 1.00 67.62 105 ALA A CA 1
ATOM 817 C C . ALA A 1 105 ? 5.654 16.103 -9.215 1.00 67.62 105 ALA A C 1
ATOM 819 O O . ALA A 1 105 ? 4.640 15.931 -8.540 1.00 67.62 105 ALA A O 1
ATOM 820 N N . SER A 1 106 ? 5.603 16.518 -10.479 1.00 62.59 106 SER A N 1
ATOM 821 C CA . SER A 1 106 ? 4.375 16.549 -11.270 1.00 62.59 106 SER A CA 1
ATOM 822 C C . SER A 1 106 ? 4.535 15.537 -12.399 1.00 62.59 106 SER A C 1
ATOM 824 O O . SER A 1 106 ? 5.458 15.625 -13.205 1.00 62.59 106 SER A O 1
ATOM 826 N N . SER A 1 107 ? 3.686 14.509 -12.417 1.00 55.28 107 SER A N 1
ATOM 827 C CA . SER A 1 107 ? 3.777 13.482 -13.453 1.00 55.28 107 SER A CA 1
ATOM 828 C C . SER A 1 107 ? 3.170 14.016 -14.749 1.00 55.28 107 SER A C 1
ATOM 830 O O . SER A 1 107 ? 1.960 14.211 -14.838 1.00 55.28 107 SER A O 1
ATOM 832 N N . SER A 1 108 ? 4.015 14.283 -15.747 1.00 47.44 108 SER A N 1
ATOM 833 C CA . SER A 1 108 ? 3.598 14.575 -17.130 1.00 47.44 108 SER A CA 1
ATOM 834 C C . SER A 1 108 ? 3.448 13.305 -17.974 1.00 47.44 108 SER A C 1
ATOM 836 O O . SER A 1 108 ? 3.021 13.369 -19.127 1.00 47.44 108 SER A O 1
ATOM 838 N N . ALA A 1 109 ? 3.824 12.148 -17.423 1.00 48.56 109 ALA A N 1
ATOM 839 C CA . ALA A 1 109 ? 3.674 10.872 -18.095 1.00 48.56 109 ALA A CA 1
ATOM 840 C C . ALA A 1 109 ? 2.183 10.532 -18.202 1.00 48.56 109 ALA A C 1
ATOM 842 O O . ALA A 1 109 ? 1.440 10.639 -17.223 1.00 48.56 109 ALA A O 1
ATOM 843 N N . ARG A 1 110 ? 1.750 10.070 -19.383 1.00 46.06 110 ARG A N 1
ATOM 844 C CA . ARG A 1 110 ? 0.520 9.280 -19.521 1.00 46.06 110 ARG A CA 1
ATOM 845 C C . ARG A 1 110 ? 0.716 8.005 -18.704 1.00 46.06 110 ARG A C 1
ATOM 847 O O . ARG A 1 110 ? 1.138 6.982 -19.225 1.00 46.06 110 ARG A O 1
ATOM 854 N N . LEU A 1 111 ? 0.483 8.099 -17.402 1.00 48.97 111 LEU A N 1
ATOM 855 C CA . LEU A 1 111 ? 0.522 6.978 -16.481 1.00 48.97 111 LEU A CA 1
ATOM 856 C C . LEU A 1 111 ? -0.645 6.075 -16.903 1.00 48.97 111 LEU A C 1
ATOM 858 O O . LEU A 1 111 ? -1.795 6.361 -16.580 1.00 48.97 111 LEU A O 1
ATOM 862 N N . GLY A 1 112 ? -0.390 5.033 -17.696 1.00 44.69 112 GLY A N 1
ATOM 863 C CA . GLY A 1 112 ? -1.435 4.100 -18.135 1.00 44.69 112 GLY A CA 1
ATOM 864 C C . GLY A 1 112 ? -2.230 3.523 -16.954 1.00 44.69 112 GLY A C 1
ATOM 865 O O . GLY A 1 112 ? -3.425 3.274 -17.077 1.00 44.69 112 GLY A O 1
ATOM 866 N N . GLY A 1 113 ? -1.591 3.424 -15.781 1.00 50.41 113 GLY A N 1
ATOM 867 C CA . GLY A 1 113 ? -2.164 2.993 -14.503 1.00 50.41 113 GLY A CA 1
ATOM 868 C C . GLY A 1 113 ? -2.626 4.097 -13.545 1.00 50.41 113 GLY A C 1
ATOM 869 O O . GLY A 1 113 ? -2.984 3.773 -12.411 1.00 50.41 113 GLY A O 1
ATOM 870 N N . LEU A 1 114 ? -2.669 5.376 -13.960 1.00 51.62 114 LEU A N 1
ATOM 871 C CA . LEU A 1 114 ? -3.301 6.463 -13.186 1.00 51.62 114 LEU A CA 1
ATOM 872 C C . LEU A 1 114 ? -4.702 6.081 -12.658 1.00 51.62 114 LEU A C 1
ATOM 874 O O . LEU A 1 114 ? -4.953 6.345 -11.482 1.00 51.62 114 LEU A O 1
ATOM 878 N N . PRO A 1 115 ? -5.589 5.407 -13.429 1.00 53.44 115 PRO A N 1
ATOM 879 C CA . PRO A 1 115 ? -6.880 4.978 -12.895 1.00 53.44 115 PRO A CA 1
ATOM 880 C C . PRO A 1 115 ? -6.760 3.920 -11.789 1.00 53.44 115 PRO A C 1
ATOM 882 O O . PRO A 1 115 ? -7.470 4.020 -10.796 1.00 53.44 115 PRO A O 1
ATOM 885 N N . MET A 1 116 ? -5.844 2.948 -11.884 1.00 52.50 116 MET A N 1
ATOM 886 C CA . MET A 1 116 ? -5.695 1.906 -10.850 1.00 52.50 116 MET A CA 1
ATOM 887 C C . MET A 1 116 ? -5.101 2.453 -9.547 1.00 52.50 116 MET A C 1
ATOM 889 O O . MET A 1 116 ? -5.563 2.110 -8.458 1.00 52.50 116 MET A O 1
ATOM 893 N N . MET A 1 117 ? -4.125 3.360 -9.640 1.00 55.12 117 MET A N 1
ATOM 894 C CA . MET A 1 117 ? -3.551 4.020 -8.464 1.00 55.12 117 MET A CA 1
ATOM 895 C C . MET A 1 117 ? -4.542 5.005 -7.816 1.00 55.12 117 MET A C 1
ATOM 897 O O . MET A 1 117 ? -4.578 5.126 -6.593 1.00 55.12 117 MET A O 1
ATOM 901 N N . GLN A 1 118 ? -5.395 5.668 -8.607 1.00 54.50 118 GLN A N 1
ATOM 902 C CA . GLN A 1 118 ? -6.473 6.514 -8.083 1.00 54.50 118 GLN A CA 1
ATOM 903 C C . GLN A 1 118 ? -7.607 5.709 -7.445 1.00 54.50 118 GLN A C 1
ATOM 905 O O . GLN A 1 118 ? -8.085 6.104 -6.387 1.00 54.50 118 GLN A O 1
ATOM 910 N N . VAL A 1 119 ? -7.997 4.565 -8.021 1.00 56.53 119 VAL A N 1
ATOM 911 C CA . VAL A 1 119 ? -8.937 3.625 -7.383 1.00 56.53 119 VAL A CA 1
ATOM 912 C C . VAL A 1 119 ? -8.387 3.164 -6.037 1.00 56.53 119 VAL A C 1
ATOM 914 O O . VAL A 1 119 ? -9.128 3.087 -5.067 1.00 56.53 119 VAL A O 1
ATOM 917 N N . TYR A 1 120 ? -7.083 2.911 -5.940 1.00 54.97 120 TYR A N 1
ATOM 918 C CA . TYR A 1 120 ? -6.453 2.536 -4.679 1.00 54.97 120 TYR A CA 1
ATOM 919 C C . TYR A 1 120 ? -6.513 3.645 -3.624 1.00 54.97 120 TYR A C 1
ATOM 921 O O . TYR A 1 120 ? -6.975 3.388 -2.516 1.00 54.97 120 TYR A O 1
ATOM 929 N N . ILE A 1 121 ? -6.123 4.875 -3.975 1.00 56.53 121 ILE A N 1
ATOM 930 C CA . ILE A 1 121 ? -6.264 6.025 -3.070 1.00 56.53 121 ILE A CA 1
ATOM 931 C C . ILE A 1 121 ? -7.734 6.205 -2.662 1.00 56.53 121 ILE A C 1
ATOM 933 O O . ILE A 1 121 ? -8.001 6.456 -1.496 1.00 56.53 121 ILE A O 1
ATOM 937 N N . ALA A 1 122 ? -8.683 6.001 -3.578 1.00 55.94 122 ALA A N 1
ATOM 938 C CA . ALA A 1 122 ? -10.117 6.089 -3.302 1.00 55.94 122 ALA A CA 1
ATOM 939 C C . ALA A 1 122 ? -10.690 4.921 -2.474 1.00 55.94 122 ALA A C 1
ATOM 941 O O . ALA A 1 122 ? -11.759 5.072 -1.907 1.00 55.94 122 ALA A O 1
ATOM 942 N N . VAL A 1 123 ? -10.029 3.759 -2.421 1.00 57.16 123 VAL A N 1
ATOM 943 C CA . VAL A 1 123 ? -10.399 2.639 -1.528 1.00 57.16 123 VAL A CA 1
ATOM 944 C C . VAL A 1 123 ? -9.763 2.806 -0.146 1.00 57.16 123 VAL A C 1
ATOM 946 O 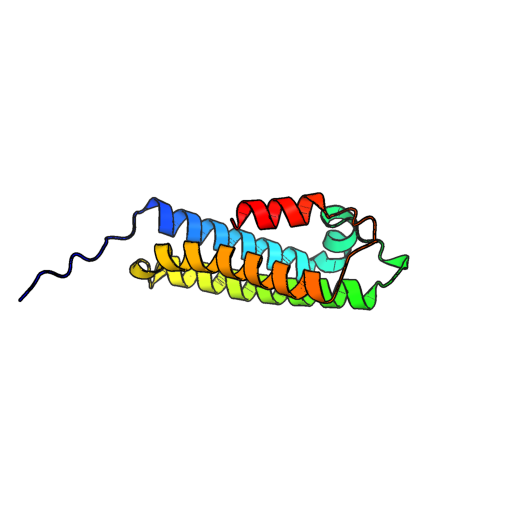O . VAL A 1 123 ? -10.285 2.304 0.847 1.00 57.16 123 VAL A O 1
ATOM 949 N N . CYS A 1 124 ? -8.614 3.478 -0.080 1.00 53.16 124 CYS A N 1
ATOM 950 C CA . CYS A 1 124 ? -7.919 3.787 1.166 1.00 53.16 124 CYS A CA 1
ATOM 951 C C . CYS A 1 124 ? -8.445 5.051 1.871 1.00 53.16 124 CYS A C 1
ATOM 953 O O . CYS A 1 124 ? -8.071 5.264 3.026 1.00 53.16 124 CYS A O 1
ATOM 955 N N . ILE A 1 125 ? -9.273 5.860 1.195 1.00 47.09 125 ILE A N 1
ATOM 956 C CA . ILE A 1 125 ? -10.023 7.026 1.705 1.00 47.09 125 ILE A CA 1
ATOM 957 C C . ILE A 1 125 ? -11.489 6.656 1.886 1.00 47.09 125 ILE A C 1
ATOM 959 O O . ILE A 1 125 ? -12.044 7.029 2.943 1.00 47.09 125 ILE A O 1
#

Secondary structure (DSSP, 8-state):
----------HHHHHHHHHHHHHHHHHHHHTTTSHHHIIIIIS---HHHHHHHHHHHHHHHHHHHHHHHHHHHHHHHH-GGGHHHHHHHHHHHHHHHHHHHTTT----S--TTHHHHHHHHHHH-

Radius of gyration: 17.33 Å; Cα contacts (8 Å, |Δi|>4): 111; chains: 1; bounding box: 33×32×62 Å

pLDDT: mean 78.82, std 15.7, range [38.5, 95.81]